Protein AF-A0A936B2Y3-F1 (afdb_monomer_lite)

Secondary structure (DSSP, 8-state):
-HHHHHHHHHHHHHHHTT----------HHHHHHHHHHHHSSSSSGGGGPPPPTT-GGG-TT--TTS---HHHHHHHHHHHH-STT--S-SSGGGTTS--GGGTS---

pLDDT: mean 86.91, std 12.51, range [54.28, 97.31]

Radius of gyration: 32.09 Å; chains: 1; bounding box: 41×29×100 Å

Foldseek 3Di:
DVVVVVVVVVVVVVVVVPPDPPPPPPVCVVVVVQQVCLVVAPNSHPCSPDADDPQPQVPGPPDDPVDRDDPVNVVVVVVQQAFLQVQQPDPDNVSRSVDGNCVPDPDD

Sequence (108 aa):
MNKIFIFLLCTPLLIFSSCTEEEKKAYDLDSDLEEIIKSRSYTGELDFYRMPQSYDYANLPNQDPKNPVTAEKAALGKFLFFETGIGMSAKKSESMATYSCSSCLFLK

Structure (mmCIF, N/CA/C/O backbone):
data_AF-A0A936B2Y3-F1
#
_entry.id   AF-A0A936B2Y3-F1
#
loop_
_atom_site.group_PDB
_atom_site.id
_atom_site.type_symbol
_atom_site.label_atom_id
_atom_site.label_alt_id
_atom_site.label_comp_id
_atom_site.label_asym_id
_atom_site.label_entity_id
_atom_site.label_seq_id
_atom_site.pdbx_PDB_ins_code
_atom_site.Cartn_x
_atom_site.Cartn_y
_atom_site.Cartn_z
_atom_site.occupancy
_atom_site.B_iso_or_equiv
_atom_site.auth_seq_id
_atom_site.auth_comp_id
_atom_site.auth_asym_id
_atom_site.auth_atom_id
_atom_site.pdbx_PDB_model_num
ATOM 1 N N . MET A 1 1 ? -1.075 13.304 81.092 1.00 57.78 1 MET A N 1
ATOM 2 C CA . MET A 1 1 ? -0.892 11.978 80.457 1.00 57.78 1 MET A CA 1
ATOM 3 C C . MET A 1 1 ? -1.931 11.681 79.369 1.00 57.78 1 MET A C 1
ATOM 5 O O . MET A 1 1 ? -1.508 11.307 78.287 1.00 57.78 1 MET A O 1
ATOM 9 N N . ASN A 1 2 ? -3.233 11.957 79.550 1.00 62.91 2 ASN A N 1
ATOM 10 C CA . ASN A 1 2 ? -4.250 11.691 78.505 1.00 62.91 2 ASN A CA 1
ATOM 11 C C . ASN A 1 2 ? -4.042 12.417 77.160 1.00 62.91 2 ASN A C 1
ATOM 13 O O . ASN A 1 2 ? -4.289 11.827 76.118 1.00 62.91 2 ASN A O 1
ATOM 17 N N . LYS A 1 3 ? -3.558 13.669 77.146 1.00 65.56 3 LYS A N 1
ATOM 18 C CA . LYS A 1 3 ? -3.387 14.433 75.890 1.00 65.56 3 LYS A CA 1
ATOM 19 C C . LYS A 1 3 ? -2.275 13.883 74.982 1.00 65.56 3 LYS A C 1
ATOM 21 O O . LYS A 1 3 ? -2.426 13.899 73.769 1.00 65.56 3 LYS A O 1
ATOM 26 N N . ILE A 1 4 ? -1.197 13.359 75.571 1.00 76.25 4 ILE A N 1
ATOM 27 C CA . ILE A 1 4 ? -0.077 12.728 74.846 1.00 76.25 4 ILE A CA 1
ATOM 28 C C . ILE A 1 4 ? -0.493 11.360 74.297 1.00 76.25 4 ILE A C 1
ATOM 30 O O . ILE A 1 4 ? -0.144 11.022 73.172 1.00 76.25 4 ILE A O 1
ATOM 34 N N . PHE A 1 5 ? -1.297 10.611 75.057 1.00 71.56 5 PHE A N 1
ATOM 35 C CA . PHE A 1 5 ? -1.818 9.315 74.622 1.00 71.56 5 PHE A CA 1
ATOM 36 C C . PHE A 1 5 ? -2.792 9.455 73.441 1.00 71.56 5 PHE A C 1
ATOM 38 O O . PHE A 1 5 ? -2.720 8.685 72.491 1.00 71.56 5 PHE A O 1
ATOM 45 N N . ILE A 1 6 ? -3.638 10.493 73.448 1.00 74.25 6 ILE A N 1
ATOM 46 C CA . ILE A 1 6 ? -4.518 10.834 72.316 1.00 74.25 6 ILE A CA 1
ATOM 47 C C . ILE A 1 6 ? -3.693 11.222 71.077 1.00 74.25 6 ILE A C 1
ATOM 49 O O . ILE A 1 6 ? -4.013 10.802 69.969 1.00 74.25 6 ILE A O 1
ATOM 53 N N . PHE A 1 7 ? -2.597 11.967 71.252 1.00 72.06 7 PHE A N 1
ATOM 54 C CA . PHE A 1 7 ? -1.728 12.370 70.141 1.00 72.06 7 PHE A CA 1
ATOM 55 C C . PHE A 1 7 ? -0.970 11.183 69.519 1.00 72.06 7 PHE A C 1
ATOM 57 O O . PHE A 1 7 ? -0.840 11.115 68.297 1.00 72.06 7 PHE A O 1
ATOM 64 N N . LEU A 1 8 ? -0.533 10.221 70.343 1.00 75.88 8 LEU A N 1
ATOM 65 C CA . LEU A 1 8 ? 0.107 8.967 69.913 1.00 75.88 8 LEU A CA 1
ATOM 66 C C . LEU A 1 8 ? -0.865 7.997 69.225 1.00 75.88 8 LEU A C 1
ATOM 68 O O . LEU A 1 8 ? -0.442 7.213 68.383 1.00 75.88 8 LEU A O 1
ATOM 72 N N . LEU A 1 9 ? -2.158 8.053 69.561 1.00 72.69 9 LEU A N 1
ATOM 73 C CA . LEU A 1 9 ? -3.188 7.215 68.941 1.00 72.69 9 LEU A CA 1
ATOM 74 C C . LEU A 1 9 ? -3.698 7.799 67.607 1.00 72.69 9 LEU A C 1
ATOM 76 O O . LEU A 1 9 ? -3.997 7.049 66.683 1.00 72.69 9 LEU A O 1
ATOM 80 N N . CYS A 1 10 ? -3.777 9.129 67.483 1.00 71.75 10 CYS A N 1
ATOM 81 C CA . CYS A 1 10 ? -4.283 9.793 66.272 1.00 71.75 10 CYS A CA 1
ATOM 82 C C . CYS A 1 10 ? -3.243 9.929 65.148 1.00 71.75 10 CYS A C 1
ATOM 84 O O . CYS A 1 10 ? -3.612 9.993 63.978 1.00 71.75 10 CYS A O 1
ATOM 86 N N . THR A 1 11 ? -1.950 9.962 65.476 1.00 73.38 11 THR A N 1
ATOM 87 C CA . THR A 1 11 ? -0.859 10.057 64.489 1.00 73.38 11 THR A CA 1
ATOM 88 C C . THR A 1 11 ? -0.804 8.882 63.501 1.00 73.38 11 THR A C 1
ATOM 90 O O . THR A 1 11 ? -0.738 9.157 62.306 1.00 73.38 11 THR A O 1
ATOM 93 N N . PRO A 1 12 ? -0.906 7.597 63.903 1.00 73.38 12 PRO A N 1
ATOM 94 C CA . PRO A 1 12 ? -0.947 6.496 62.938 1.00 73.38 12 PRO A CA 1
ATOM 95 C C . PRO A 1 12 ? -2.198 6.539 62.048 1.00 73.38 12 PRO A C 1
ATOM 97 O O . PRO A 1 12 ? -2.104 6.254 60.858 1.00 73.38 12 PRO A O 1
ATOM 100 N N . LEU A 1 13 ? -3.347 6.977 62.575 1.00 71.06 13 LEU A N 1
ATOM 101 C CA . LEU A 1 13 ? -4.606 7.075 61.823 1.00 71.06 13 LEU A CA 1
ATOM 102 C C . LEU A 1 13 ? -4.535 8.102 60.673 1.00 71.06 13 LEU A C 1
ATOM 104 O O . LEU A 1 13 ? -5.101 7.889 59.600 1.00 71.06 13 LEU A O 1
ATOM 108 N N . LEU A 1 14 ? -3.790 9.192 60.882 1.00 71.31 14 LEU A N 1
ATOM 109 C CA . LEU A 1 14 ? -3.520 10.201 59.855 1.00 71.31 14 LEU A CA 1
ATOM 110 C C . LEU A 1 14 ? -2.543 9.692 58.785 1.00 71.31 14 LEU A C 1
ATOM 112 O O . LEU A 1 14 ? -2.699 10.027 57.615 1.00 71.31 14 LEU A O 1
ATOM 116 N N . ILE A 1 15 ? -1.579 8.843 59.160 1.00 71.31 15 ILE A N 1
ATOM 117 C CA . ILE A 1 15 ? -0.609 8.254 58.222 1.00 71.31 15 ILE A CA 1
ATOM 118 C C . ILE A 1 15 ? -1.292 7.217 57.312 1.00 71.31 15 ILE A C 1
ATOM 120 O O . ILE A 1 15 ? -1.034 7.201 56.111 1.00 71.31 15 ILE A O 1
ATOM 124 N N . PHE A 1 16 ? -2.222 6.410 57.840 1.00 67.19 16 PHE A N 1
ATOM 125 C CA . PHE A 1 16 ? -2.987 5.445 57.034 1.00 67.19 16 PHE A CA 1
ATOM 126 C C . PHE A 1 16 ? -3.996 6.096 56.077 1.00 67.19 16 PHE A C 1
ATOM 128 O O . PHE A 1 16 ? -4.349 5.490 55.071 1.00 67.19 16 PHE A O 1
ATOM 135 N N . SER A 1 17 ? -4.426 7.332 56.345 1.00 69.38 17 SER A N 1
ATOM 136 C CA . SER A 1 17 ? -5.341 8.072 55.460 1.00 69.38 17 SER A CA 1
ATOM 137 C C . SER A 1 17 ? -4.629 8.779 54.297 1.00 69.38 17 SER A C 1
ATOM 139 O O . SER A 1 17 ? -5.292 9.302 53.409 1.00 69.38 17 SER A O 1
ATOM 141 N N . SER A 1 18 ? -3.289 8.811 54.288 1.00 71.50 18 SER A N 1
ATOM 142 C CA . SER A 1 18 ? -2.502 9.482 53.241 1.00 71.50 18 SER A CA 1
ATOM 143 C C . SER A 1 18 ? -2.242 8.603 52.014 1.00 71.50 18 SER A C 1
ATOM 145 O O . SER A 1 18 ? -1.692 9.091 51.028 1.00 71.50 18 SER A O 1
ATOM 147 N N . CYS A 1 19 ? -2.605 7.318 52.059 1.00 68.94 19 CYS A N 1
ATOM 148 C CA . CYS A 1 19 ? -2.550 6.440 50.896 1.00 68.94 19 CYS A CA 1
ATOM 149 C C . CYS A 1 19 ? -3.871 6.550 50.127 1.00 68.94 19 CYS A C 1
ATOM 151 O O . CYS A 1 19 ? -4.750 5.699 50.226 1.00 68.94 19 CYS A O 1
ATOM 153 N N . THR A 1 20 ? -4.027 7.649 49.397 1.00 68.25 20 THR A N 1
ATOM 154 C CA . THR A 1 20 ? -4.961 7.707 48.276 1.00 68.25 20 THR A CA 1
ATOM 155 C C . THR A 1 20 ? -4.195 7.206 47.064 1.00 68.25 20 THR A C 1
ATOM 157 O O . THR A 1 20 ? -3.167 7.797 46.727 1.00 68.25 20 THR A O 1
ATOM 160 N N . GLU A 1 21 ? -4.643 6.125 46.420 1.00 64.44 21 GLU A N 1
ATOM 161 C CA . GLU A 1 21 ? -4.179 5.874 45.058 1.00 64.44 21 GLU A CA 1
ATOM 162 C C . GLU A 1 21 ? -4.544 7.118 44.253 1.00 64.44 21 GLU A C 1
ATOM 164 O O . GLU A 1 21 ? -5.719 7.470 44.139 1.00 64.44 21 GLU A O 1
ATOM 169 N N . GLU A 1 22 ? -3.536 7.850 43.775 1.00 60.91 22 GLU A N 1
ATOM 170 C CA . GLU A 1 22 ? -3.793 8.806 42.714 1.00 60.91 22 GLU A CA 1
ATOM 171 C C . GLU A 1 22 ? -4.410 7.982 41.593 1.00 60.91 22 GLU A C 1
ATOM 173 O O . GLU A 1 22 ? -3.769 7.045 41.107 1.00 60.91 22 GLU A O 1
ATOM 178 N N . GLU A 1 23 ? -5.659 8.287 41.224 1.00 59.16 23 GLU A N 1
ATOM 179 C CA . GLU A 1 23 ? -6.234 7.800 39.982 1.00 59.16 23 GLU A CA 1
ATOM 180 C C . GLU A 1 23 ? -5.304 8.290 38.877 1.00 59.16 23 GLU A C 1
ATOM 182 O O . GLU A 1 23 ? -5.457 9.374 38.310 1.00 59.16 23 GLU A O 1
ATOM 187 N N . LYS A 1 24 ? -4.298 7.477 38.558 1.00 54.66 24 LYS A N 1
ATOM 188 C CA . LYS A 1 24 ? -3.694 7.489 37.251 1.00 54.66 24 LYS A CA 1
ATOM 189 C C . LYS A 1 24 ? -4.856 7.127 36.347 1.00 54.66 24 LYS A C 1
ATOM 191 O O . LYS A 1 24 ? -5.097 5.954 36.078 1.00 54.66 24 LYS A O 1
ATOM 196 N N . LYS A 1 25 ? -5.566 8.145 35.855 1.00 56.41 25 LYS A N 1
ATOM 197 C CA . LYS A 1 25 ? -6.088 8.105 34.499 1.00 56.41 25 LYS A CA 1
ATOM 198 C C . LYS A 1 25 ? -4.866 7.839 33.634 1.00 56.41 25 LYS A C 1
ATOM 200 O O . LYS A 1 25 ? -4.203 8.752 33.151 1.00 56.41 25 LYS A O 1
ATOM 205 N N . ALA A 1 26 ? -4.505 6.564 33.530 1.00 62.16 26 ALA A N 1
ATOM 206 C CA . ALA A 1 26 ? -3.861 6.062 32.354 1.00 62.16 26 ALA A CA 1
ATOM 207 C C . ALA A 1 26 ? -4.845 6.462 31.264 1.00 62.16 26 ALA A C 1
ATOM 209 O O . ALA A 1 26 ? -5.938 5.908 31.183 1.00 62.16 26 ALA A O 1
ATOM 210 N N . TYR A 1 27 ? -4.536 7.555 30.569 1.00 63.88 27 TYR A N 1
ATOM 211 C CA . TYR A 1 27 ? -5.161 7.820 29.293 1.00 63.88 27 TYR A CA 1
ATOM 212 C C . TYR A 1 27 ? -4.867 6.568 28.493 1.00 63.88 27 TYR A C 1
ATOM 214 O O . TYR A 1 27 ? -3.720 6.330 28.108 1.00 63.88 27 TYR A O 1
ATOM 222 N N . ASP A 1 28 ? -5.872 5.716 28.381 1.00 83.56 28 ASP A N 1
ATOM 223 C CA . ASP A 1 28 ? -5.796 4.541 27.552 1.00 83.56 28 ASP A CA 1
ATOM 224 C C . ASP A 1 28 ? -6.024 5.037 26.129 1.00 83.56 28 ASP A C 1
ATOM 226 O O . ASP A 1 28 ? -7.101 4.935 25.555 1.00 83.56 28 ASP A O 1
ATOM 230 N N . LEU A 1 29 ? -4.994 5.715 25.615 1.00 90.38 29 LEU A N 1
ATOM 231 C CA . LEU A 1 29 ? -5.007 6.348 24.303 1.00 90.38 29 LEU A CA 1
ATOM 232 C C . LEU A 1 29 ? -5.324 5.327 23.211 1.00 90.38 29 LEU A C 1
ATOM 234 O O . LEU A 1 29 ? -5.844 5.715 22.170 1.00 90.38 29 LEU A O 1
ATOM 238 N N . ASP A 1 30 ? -5.027 4.051 23.456 1.00 91.12 30 ASP A N 1
ATOM 239 C CA . ASP A 1 30 ? -5.359 2.957 22.557 1.00 91.12 30 ASP A CA 1
ATOM 240 C C . ASP A 1 30 ? -6.877 2.729 22.525 1.00 91.12 30 ASP A C 1
ATOM 242 O O . ASP A 1 30 ? -7.443 2.692 21.433 1.00 91.12 30 ASP A O 1
ATOM 246 N N . SER A 1 31 ? -7.572 2.675 23.671 1.00 91.62 31 SER A N 1
ATOM 247 C CA . SER A 1 31 ? -9.039 2.542 23.669 1.00 91.62 31 SER A CA 1
ATOM 248 C C . SER A 1 31 ? -9.755 3.791 23.156 1.00 91.62 31 SER A C 1
ATOM 250 O O . SER A 1 31 ? -10.683 3.656 22.354 1.00 91.62 31 SER A O 1
ATOM 252 N N . ASP A 1 32 ? -9.283 4.992 23.508 1.00 93.38 32 ASP A N 1
ATOM 253 C CA . ASP A 1 32 ? -9.804 6.250 22.954 1.00 93.38 32 ASP A CA 1
ATOM 254 C C . ASP A 1 32 ? -9.637 6.285 21.419 1.00 93.38 32 ASP A C 1
ATOM 256 O O . ASP A 1 32 ? -10.548 6.665 20.675 1.00 93.38 32 ASP A O 1
ATOM 260 N N . LEU A 1 33 ? -8.471 5.865 20.911 1.00 94.38 33 LEU A N 1
ATOM 261 C CA . LEU A 1 33 ? -8.197 5.787 19.477 1.00 94.38 33 LEU A CA 1
ATOM 262 C C . LEU A 1 33 ? -9.079 4.741 18.791 1.00 94.38 33 LEU A C 1
ATOM 264 O O . LEU A 1 33 ? -9.641 5.026 17.731 1.00 94.38 33 LEU A O 1
ATOM 268 N N . GLU A 1 34 ? -9.219 3.549 19.370 1.00 95.25 34 GLU A N 1
ATOM 269 C CA . GLU A 1 34 ? -10.081 2.500 18.830 1.00 95.25 34 GLU A CA 1
ATOM 270 C C . GLU A 1 34 ? -11.541 2.951 18.753 1.00 95.25 34 GLU A C 1
ATOM 272 O O . GLU A 1 34 ? -12.192 2.716 17.733 1.00 95.25 34 GLU A O 1
ATOM 277 N N . GLU A 1 35 ? -12.053 3.634 19.780 1.00 95.69 35 GLU A N 1
ATOM 278 C CA . GLU A 1 35 ? -13.408 4.189 19.780 1.00 95.69 35 GLU A CA 1
ATOM 279 C C . GLU A 1 35 ? -13.583 5.207 18.649 1.00 95.69 35 GLU A C 1
ATOM 281 O O . GLU A 1 35 ? -14.547 5.136 17.879 1.00 95.69 35 GLU A O 1
ATOM 286 N N . ILE A 1 36 ? -12.616 6.113 18.476 1.00 96.19 36 ILE A N 1
ATOM 287 C CA . ILE A 1 36 ? -12.647 7.092 17.388 1.00 96.19 36 ILE A CA 1
ATOM 288 C C . ILE A 1 36 ? -12.613 6.387 16.028 1.00 96.19 36 ILE A C 1
ATOM 290 O O . ILE A 1 36 ? -13.418 6.729 15.160 1.00 96.19 36 ILE A O 1
ATOM 294 N N . ILE A 1 37 ? -11.743 5.395 15.822 1.00 96.62 37 ILE A N 1
ATOM 295 C CA . ILE A 1 37 ? -11.665 4.650 14.555 1.00 96.62 37 ILE A CA 1
ATOM 296 C C . ILE A 1 37 ? -12.985 3.920 14.283 1.00 96.62 37 ILE A C 1
ATOM 298 O O . ILE A 1 37 ? -13.531 4.036 13.184 1.00 96.62 37 ILE A O 1
ATOM 302 N N . LYS A 1 38 ? -13.548 3.229 15.282 1.00 97.31 38 LYS A N 1
ATOM 303 C CA . LYS A 1 38 ? -14.856 2.564 15.184 1.00 97.31 38 LYS A CA 1
ATOM 304 C C . LYS A 1 38 ? -15.967 3.551 14.832 1.00 97.31 38 LYS A C 1
ATOM 306 O O . LYS A 1 38 ? -16.748 3.275 13.929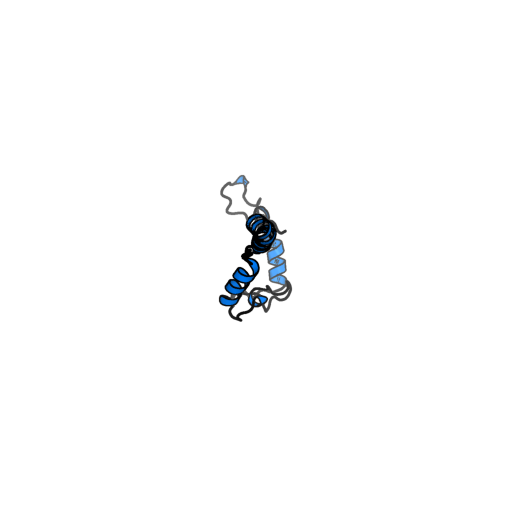 1.00 97.31 38 LYS A O 1
ATOM 311 N N . SER A 1 39 ? -15.981 4.739 15.442 1.00 96.81 39 SER A N 1
ATOM 312 C CA . SER A 1 39 ? -16.976 5.786 15.154 1.00 96.81 39 SER A CA 1
ATOM 313 C C . SER A 1 39 ? -16.928 6.311 13.709 1.00 96.81 39 SER A C 1
ATOM 315 O O . SER A 1 39 ? -17.901 6.890 13.224 1.00 96.81 39 SER A O 1
ATOM 317 N N . ARG A 1 40 ? -15.793 6.134 13.016 1.00 96.25 40 ARG A N 1
ATOM 318 C CA . ARG A 1 40 ? -15.586 6.537 11.613 1.00 96.25 40 ARG A CA 1
ATOM 319 C C . ARG A 1 40 ? -15.686 5.376 10.626 1.00 96.25 40 ARG A C 1
ATOM 321 O O . ARG A 1 40 ? -15.775 5.623 9.422 1.00 96.25 40 ARG A O 1
ATOM 328 N N . SER A 1 41 ? -15.684 4.142 11.121 1.00 96.25 41 SER A N 1
ATOM 329 C CA . SER A 1 41 ? -15.907 2.937 10.332 1.00 96.25 41 SER A CA 1
ATOM 3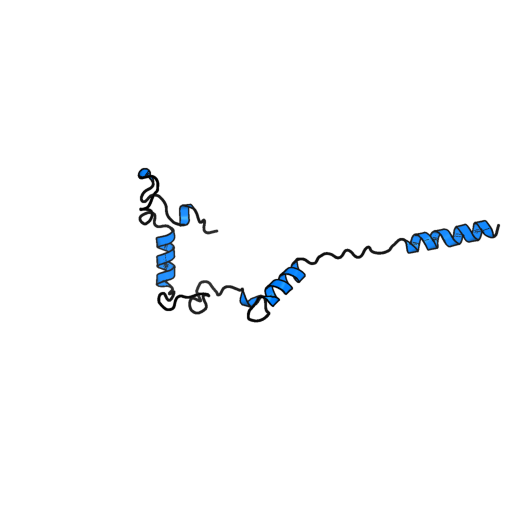30 C C . SER A 1 41 ? -17.338 2.901 9.802 1.00 96.25 41 SER A C 1
ATOM 332 O O . SER A 1 41 ? -18.283 3.262 10.501 1.00 96.25 41 SER A O 1
ATOM 334 N N . TYR A 1 42 ? -17.517 2.401 8.578 1.00 93.56 42 TYR A N 1
ATOM 335 C CA . TYR A 1 42 ? -18.857 2.181 8.029 1.00 93.56 42 TYR A CA 1
ATOM 336 C C . TYR A 1 42 ? -19.634 1.104 8.805 1.00 93.56 42 TYR A C 1
ATOM 338 O O . TYR A 1 42 ? -20.859 1.157 8.873 1.00 93.56 42 TYR A O 1
ATOM 346 N N . THR A 1 43 ? -18.934 0.132 9.397 1.00 95.12 43 THR A N 1
ATOM 347 C CA . THR A 1 43 ? -19.551 -0.987 10.126 1.00 95.12 43 THR A CA 1
ATOM 348 C C . THR A 1 43 ? -19.588 -0.777 11.638 1.00 95.12 43 THR A C 1
ATOM 350 O O . THR A 1 43 ? -20.133 -1.623 12.338 1.00 95.12 43 THR A O 1
ATOM 353 N N . GLY A 1 44 ? -18.986 0.300 12.154 1.00 95.94 44 GLY A N 1
ATOM 354 C CA . GLY A 1 44 ? -18.783 0.496 13.594 1.00 95.94 44 GLY A CA 1
ATOM 355 C C . GLY A 1 44 ? -17.671 -0.369 14.199 1.00 95.94 44 GLY A C 1
ATOM 356 O O . GLY A 1 44 ? -17.445 -0.316 15.402 1.00 95.94 44 GLY A O 1
ATOM 357 N N . GLU A 1 45 ? -16.954 -1.144 13.379 1.00 95.94 45 GLU A N 1
ATOM 358 C CA . GLU A 1 45 ? -15.916 -2.084 13.820 1.00 95.94 45 GLU A CA 1
ATOM 359 C C . GLU A 1 45 ? -14.559 -1.768 13.183 1.00 95.94 45 GLU A C 1
ATOM 361 O O . GLU A 1 45 ? -14.495 -1.256 12.060 1.00 95.94 45 GLU A O 1
ATOM 366 N N . LEU A 1 46 ? -13.468 -2.122 13.874 1.00 95.69 46 LEU A N 1
ATOM 367 C CA . LEU A 1 46 ? -12.091 -1.931 13.383 1.00 95.69 46 LEU A CA 1
ATOM 368 C C . LEU A 1 46 ? -11.796 -2.774 12.138 1.00 95.69 46 LEU A C 1
ATOM 370 O O . LEU A 1 46 ? -11.066 -2.338 11.248 1.00 95.69 46 LEU A O 1
ATOM 374 N N . ASP A 1 47 ? -12.408 -3.957 12.056 1.00 94.31 47 ASP A N 1
ATOM 375 C CA . ASP A 1 47 ? -12.219 -4.919 10.968 1.00 94.31 47 ASP A CA 1
ATOM 376 C C . ASP A 1 47 ? -12.562 -4.354 9.581 1.00 94.31 47 ASP A C 1
ATOM 378 O O . ASP A 1 47 ? -12.038 -4.846 8.584 1.00 94.31 47 ASP A O 1
ATOM 382 N N . PHE A 1 48 ? -13.368 -3.289 9.501 1.00 93.56 48 PHE A N 1
ATOM 383 C CA . PHE A 1 48 ? -13.643 -2.566 8.255 1.00 93.56 48 PHE A CA 1
ATOM 384 C C . PHE A 1 48 ? -12.374 -2.045 7.565 1.00 93.56 48 PHE A C 1
ATOM 386 O O . PHE A 1 48 ? -12.308 -2.006 6.339 1.00 93.56 48 PHE A O 1
ATOM 393 N N . TYR A 1 49 ? -11.359 -1.660 8.342 1.00 93.25 49 TYR A N 1
ATOM 394 C CA . TYR A 1 49 ? -10.093 -1.145 7.818 1.00 93.25 49 TYR A CA 1
ATOM 395 C C . TYR A 1 49 ? -9.068 -2.247 7.533 1.00 93.25 49 TYR A C 1
ATOM 397 O O . TYR A 1 49 ? -7.959 -1.958 7.075 1.00 93.25 49 TYR A O 1
ATOM 405 N N . ARG A 1 50 ? -9.410 -3.518 7.786 1.00 93.44 50 ARG A N 1
ATOM 406 C CA . ARG A 1 50 ? -8.525 -4.638 7.479 1.00 93.44 50 ARG A CA 1
ATOM 407 C C . ARG A 1 50 ? -8.488 -4.850 5.971 1.00 93.44 50 ARG A C 1
ATOM 409 O O . ARG A 1 50 ? -9.484 -5.215 5.352 1.00 93.44 50 ARG A O 1
ATOM 416 N N . MET A 1 51 ? -7.309 -4.657 5.388 1.00 93.75 51 MET A N 1
ATOM 417 C CA . MET A 1 51 ? -7.086 -4.945 3.975 1.00 93.75 51 MET A CA 1
ATOM 418 C C . MET A 1 51 ? -7.335 -6.433 3.676 1.00 93.75 51 MET A C 1
ATOM 420 O O . MET A 1 51 ? -7.013 -7.289 4.511 1.00 93.75 51 MET A O 1
ATOM 424 N N . PRO A 1 52 ? -7.885 -6.758 2.493 1.00 94.38 52 PRO A N 1
ATOM 425 C CA . PRO A 1 52 ? -8.048 -8.140 2.068 1.00 94.38 52 PRO A CA 1
ATOM 426 C C . PRO A 1 52 ? -6.685 -8.820 1.883 1.00 94.38 52 PRO A C 1
ATOM 428 O O . PRO A 1 52 ? -5.628 -8.182 1.864 1.00 94.38 52 PRO A O 1
ATOM 431 N N . GLN A 1 53 ? -6.711 -10.143 1.733 1.00 94.62 53 GLN A N 1
ATOM 432 C CA . GLN A 1 53 ? -5.505 -10.907 1.420 1.00 94.62 53 GLN A CA 1
ATOM 433 C C . GLN A 1 53 ? -4.919 -10.466 0.070 1.00 94.62 53 GLN A C 1
ATOM 435 O O . GLN A 1 53 ? -5.638 -10.030 -0.824 1.00 94.62 53 GLN A O 1
ATOM 440 N N . SER A 1 54 ? -3.606 -10.619 -0.113 1.00 90.31 54 SER A N 1
ATOM 441 C CA . SER A 1 54 ? -2.894 -10.127 -1.308 1.00 90.31 54 SER A CA 1
ATOM 442 C C . SER A 1 54 ? -3.338 -10.764 -2.633 1.00 90.31 54 SER A C 1
ATOM 444 O O . SER A 1 54 ? -3.059 -10.219 -3.701 1.00 90.31 54 SER A O 1
ATOM 446 N N . TYR A 1 55 ? -4.019 -11.908 -2.565 1.00 92.31 55 TYR A N 1
ATOM 447 C CA . TYR A 1 55 ? -4.597 -12.629 -3.700 1.00 92.31 55 TYR A CA 1
ATOM 448 C C . TYR A 1 55 ? -6.107 -12.388 -3.871 1.00 92.31 55 TYR A C 1
ATOM 450 O O . TYR A 1 55 ? -6.702 -12.890 -4.822 1.00 92.31 55 TYR A O 1
ATOM 458 N N . ASP A 1 56 ? -6.740 -11.638 -2.969 1.00 95.38 56 ASP A N 1
ATOM 459 C CA . ASP A 1 56 ? -8.173 -11.351 -2.997 1.00 95.38 56 ASP A CA 1
ATOM 460 C C . ASP A 1 56 ? -8.448 -10.023 -3.715 1.00 95.38 56 ASP A C 1
ATOM 462 O O . ASP A 1 56 ? -8.792 -8.995 -3.129 1.00 95.38 56 ASP A O 1
ATOM 466 N N . TYR A 1 57 ? -8.248 -10.051 -5.034 1.00 93.19 57 TYR A N 1
ATOM 467 C CA . TYR A 1 57 ? -8.411 -8.882 -5.901 1.00 93.19 57 TYR A CA 1
ATOM 468 C C . TYR A 1 57 ? -9.859 -8.389 -5.982 1.00 93.19 57 TYR A C 1
ATOM 470 O O . TYR A 1 57 ? -10.086 -7.206 -6.224 1.00 93.19 57 TYR A O 1
ATOM 478 N N . ALA A 1 58 ? -10.831 -9.282 -5.773 1.00 91.38 58 ALA A N 1
ATOM 479 C CA . ALA A 1 58 ? -12.253 -8.960 -5.855 1.00 91.38 58 ALA A CA 1
ATOM 480 C C . ALA A 1 58 ? -12.701 -8.021 -4.725 1.00 91.38 58 ALA A C 1
ATOM 482 O O . ALA A 1 58 ? -13.585 -7.194 -4.939 1.00 91.38 58 ALA A O 1
ATOM 483 N N . ASN A 1 59 ? -12.065 -8.124 -3.554 1.00 91.75 59 ASN A N 1
ATOM 484 C CA . ASN A 1 59 ? -12.388 -7.321 -2.376 1.00 91.75 59 ASN A CA 1
ATOM 485 C C . ASN A 1 59 ? -11.407 -6.162 -2.136 1.00 91.75 59 ASN A C 1
ATOM 487 O O . ASN A 1 59 ? -11.443 -5.541 -1.071 1.00 91.75 59 ASN A O 1
ATOM 491 N N . LEU A 1 60 ? -10.525 -5.843 -3.094 1.00 92.31 60 LEU A N 1
ATOM 492 C CA . LEU A 1 60 ? -9.679 -4.653 -2.986 1.00 92.31 60 LEU A CA 1
ATOM 493 C C . LEU A 1 60 ? -10.550 -3.389 -2.872 1.00 92.31 60 LEU A C 1
ATOM 495 O O . LEU A 1 60 ? -11.476 -3.206 -3.665 1.00 92.31 60 LEU A O 1
ATOM 499 N N . PRO A 1 61 ? -10.257 -2.479 -1.928 1.00 90.06 61 PRO A N 1
ATOM 500 C CA . PRO A 1 61 ? -11.009 -1.238 -1.810 1.00 90.06 61 PRO A CA 1
ATOM 501 C C . PRO A 1 61 ? -10.720 -0.298 -2.992 1.00 90.06 61 PRO A C 1
ATOM 503 O O . PRO A 1 61 ? -9.646 -0.341 -3.594 1.00 90.06 61 PRO A O 1
ATOM 506 N N . ASN A 1 62 ? -11.668 0.599 -3.291 1.00 85.81 62 ASN A N 1
ATOM 507 C CA . ASN A 1 62 ? -11.520 1.693 -4.266 1.00 85.81 62 ASN A CA 1
ATOM 508 C C . ASN A 1 62 ? -11.107 1.249 -5.687 1.00 85.81 62 ASN A C 1
ATOM 510 O O . ASN A 1 62 ? -10.268 1.885 -6.326 1.00 85.81 62 ASN A O 1
ATOM 514 N N . GLN A 1 63 ? -11.689 0.158 -6.192 1.00 87.38 63 GLN A N 1
ATOM 515 C CA . GLN A 1 63 ? -11.457 -0.310 -7.562 1.00 87.38 63 GLN A CA 1
ATOM 516 C C . GLN A 1 63 ? -12.149 0.596 -8.590 1.00 87.38 63 GLN A C 1
ATOM 518 O O . GLN A 1 63 ? -13.351 0.848 -8.500 1.00 87.38 63 GLN A O 1
ATOM 523 N N . ASP A 1 64 ? -11.403 1.038 -9.603 1.00 92.88 64 ASP A N 1
ATOM 524 C CA . ASP A 1 64 ? -11.982 1.680 -10.785 1.00 92.88 64 ASP A CA 1
ATOM 525 C C . ASP A 1 64 ? -12.693 0.611 -11.639 1.00 92.88 64 ASP A C 1
ATOM 527 O O . ASP A 1 64 ? -12.032 -0.330 -12.095 1.00 92.88 64 ASP A O 1
ATOM 531 N N . PRO A 1 65 ? -14.004 0.748 -11.930 1.00 91.94 65 PRO A N 1
ATOM 532 C CA . PRO A 1 65 ? -14.729 -0.187 -12.792 1.00 91.94 65 PRO A CA 1
ATOM 533 C C . PRO A 1 65 ? -14.104 -0.378 -14.182 1.00 91.94 65 PRO A C 1
ATOM 535 O O . PRO A 1 65 ? -14.301 -1.415 -14.813 1.00 91.94 65 PRO A O 1
ATOM 538 N N . LYS A 1 66 ? -13.351 0.612 -14.679 1.00 95.56 66 LYS A N 1
ATOM 539 C CA . LYS A 1 66 ? -12.647 0.554 -15.969 1.00 95.56 66 LYS A CA 1
ATOM 540 C C . LYS A 1 66 ? -11.242 -0.035 -15.868 1.00 95.56 66 LYS A C 1
ATOM 542 O O . LYS A 1 66 ? -10.653 -0.356 -16.899 1.00 95.56 66 LYS A O 1
ATOM 547 N N . ASN A 1 67 ? -10.713 -0.229 -14.660 1.00 93.12 67 ASN A N 1
ATOM 548 C CA . ASN A 1 67 ? -9.450 -0.919 -14.433 1.00 93.12 67 ASN A CA 1
ATOM 549 C C . ASN A 1 67 ? -9.564 -2.010 -13.350 1.00 93.12 67 ASN A C 1
ATOM 551 O O . ASN A 1 67 ? -8.928 -1.895 -12.302 1.00 93.12 67 ASN A O 1
ATOM 555 N N . PRO A 1 68 ? -10.310 -3.103 -13.612 1.00 92.00 68 PRO A N 1
ATOM 556 C CA . PRO A 1 68 ? -10.356 -4.237 -12.695 1.00 92.00 68 PRO A CA 1
ATOM 557 C C . PRO A 1 68 ? -8.960 -4.825 -12.492 1.00 92.00 68 PRO A C 1
ATOM 559 O O . PRO A 1 68 ? -8.238 -5.047 -13.477 1.00 92.00 68 PRO A O 1
ATOM 562 N N . VAL A 1 69 ? -8.581 -5.084 -11.241 1.00 93.94 69 VAL A N 1
ATOM 563 C CA . VAL A 1 69 ? -7.308 -5.727 -10.905 1.00 93.94 69 VAL A CA 1
ATOM 564 C C . VAL A 1 69 ? -7.418 -7.241 -11.093 1.00 93.94 69 VAL A C 1
ATOM 566 O O . VAL A 1 69 ? -8.360 -7.878 -10.631 1.00 93.94 69 VAL A O 1
ATOM 569 N N . THR A 1 70 ? -6.428 -7.820 -11.772 1.00 94.38 70 THR A N 1
ATOM 570 C CA . THR A 1 70 ? -6.255 -9.272 -11.924 1.00 94.38 70 THR A CA 1
ATOM 571 C C . THR A 1 70 ? -4.868 -9.679 -11.437 1.00 94.38 70 THR A C 1
ATOM 573 O O . THR A 1 70 ? -3.990 -8.823 -11.279 1.00 94.38 70 THR A O 1
ATOM 576 N N . ALA A 1 71 ? -4.645 -10.980 -11.244 1.00 96.00 71 ALA A N 1
ATOM 577 C CA . ALA A 1 71 ? -3.338 -11.510 -10.859 1.00 96.00 71 ALA A CA 1
ATOM 578 C C . ALA A 1 71 ? -2.241 -11.115 -11.863 1.00 96.00 71 ALA A C 1
ATOM 580 O O . ALA A 1 71 ? -1.155 -10.688 -11.475 1.00 96.00 71 ALA A O 1
ATOM 581 N N . GLU A 1 72 ? -2.543 -11.178 -13.159 1.00 96.81 72 GLU A N 1
ATOM 582 C CA . GLU A 1 72 ? -1.615 -10.854 -14.245 1.00 96.81 72 GLU A CA 1
ATOM 583 C C . GLU A 1 72 ? -1.294 -9.359 -14.267 1.00 96.81 72 GLU A C 1
ATOM 585 O O . GLU A 1 72 ? -0.134 -8.982 -14.426 1.00 96.81 72 GLU A O 1
ATOM 590 N N . LYS A 1 73 ? -2.295 -8.494 -14.053 1.00 95.50 73 LYS A N 1
ATOM 591 C CA . LYS A 1 73 ? -2.073 -7.045 -13.940 1.00 95.50 73 LYS A CA 1
ATOM 592 C C . LYS A 1 73 ? -1.251 -6.692 -12.706 1.00 95.50 73 LYS A C 1
ATOM 594 O O . LYS A 1 73 ? -0.368 -5.844 -12.799 1.00 95.50 73 LYS A O 1
ATOM 599 N N . ALA A 1 74 ? -1.511 -7.339 -11.571 1.00 94.62 74 ALA A N 1
ATOM 600 C CA . ALA A 1 74 ? -0.727 -7.146 -10.356 1.00 94.62 74 ALA A CA 1
ATOM 601 C C . ALA A 1 74 ? 0.731 -7.599 -10.559 1.00 94.62 74 ALA A C 1
ATOM 603 O O . ALA A 1 74 ? 1.661 -6.878 -10.196 1.00 94.62 74 ALA A O 1
ATOM 604 N N . ALA A 1 75 ? 0.940 -8.749 -11.207 1.00 96.19 75 ALA A N 1
ATOM 605 C CA . ALA A 1 75 ? 2.268 -9.249 -11.555 1.00 96.19 75 ALA A CA 1
ATOM 606 C C . ALA A 1 75 ? 3.000 -8.317 -12.535 1.00 96.19 75 ALA A C 1
ATOM 608 O O . ALA A 1 75 ? 4.164 -7.987 -12.314 1.00 96.19 75 ALA A O 1
ATOM 609 N N . LEU A 1 76 ? 2.315 -7.829 -13.572 1.00 97.06 76 LEU A N 1
ATOM 610 C CA . LEU A 1 76 ? 2.866 -6.844 -14.501 1.00 97.06 76 LEU A CA 1
ATOM 611 C C . LEU A 1 76 ? 3.236 -5.543 -13.782 1.00 97.06 76 LEU A C 1
ATOM 613 O O . LEU A 1 76 ? 4.341 -5.040 -13.961 1.00 97.06 76 LEU A O 1
ATOM 617 N N . GLY A 1 77 ? 2.348 -5.026 -12.931 1.00 94.88 77 GLY A N 1
ATOM 618 C CA . GLY A 1 77 ? 2.606 -3.841 -12.116 1.00 94.88 77 GLY A CA 1
ATOM 619 C C . GLY A 1 77 ? 3.842 -4.005 -11.234 1.00 94.88 77 GLY A C 1
ATOM 620 O O . GLY A 1 77 ? 4.640 -3.077 -11.128 1.00 94.88 77 GLY A O 1
ATOM 621 N N . LYS A 1 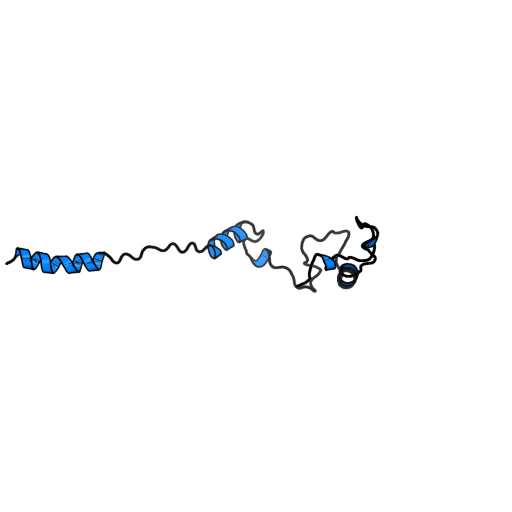78 ? 4.065 -5.204 -10.678 1.00 94.06 78 LYS A N 1
ATOM 622 C CA . LYS A 1 78 ? 5.286 -5.522 -9.929 1.00 94.06 78 LYS A CA 1
ATOM 623 C C . LYS A 1 78 ? 6.537 -5.416 -10.801 1.00 94.06 78 LYS A C 1
ATOM 625 O O . LYS A 1 78 ? 7.515 -4.852 -10.333 1.00 94.06 78 LYS A O 1
ATOM 630 N N . PHE A 1 79 ? 6.525 -5.905 -12.041 1.00 96.50 79 PHE A N 1
ATOM 631 C CA . PHE A 1 79 ? 7.666 -5.718 -12.948 1.00 96.50 79 PHE A CA 1
ATOM 632 C C . PHE A 1 79 ? 7.881 -4.239 -13.287 1.00 96.50 79 PHE A C 1
ATOM 634 O O . PHE A 1 79 ? 8.992 -3.733 -13.152 1.00 96.50 79 PHE A O 1
ATOM 641 N N . LEU A 1 80 ? 6.807 -3.524 -13.635 1.00 96.88 80 LEU A N 1
ATOM 642 C CA . LEU A 1 80 ? 6.865 -2.104 -13.991 1.00 96.88 80 LEU A CA 1
ATOM 643 C C . LEU A 1 80 ? 7.340 -1.212 -12.837 1.00 96.88 80 LEU A C 1
ATOM 645 O O . LEU A 1 80 ? 7.999 -0.209 -13.078 1.00 96.88 80 LEU A O 1
ATOM 649 N N . PHE A 1 81 ? 7.056 -1.577 -11.585 1.00 96.12 81 PHE A N 1
ATOM 650 C CA . PHE A 1 81 ? 7.507 -0.829 -10.409 1.00 96.12 81 PHE A CA 1
ATOM 651 C C . PHE A 1 81 ? 9.039 -0.712 -10.324 1.00 96.12 81 PHE A C 1
ATOM 653 O O . PHE A 1 81 ? 9.557 0.299 -9.841 1.00 96.12 81 PHE A O 1
ATOM 660 N N . PHE A 1 82 ? 9.754 -1.730 -10.811 1.00 95.56 82 PHE A N 1
ATOM 661 C CA . PHE A 1 82 ? 11.217 -1.777 -10.849 1.00 95.56 82 PHE A CA 1
ATOM 662 C C . PHE A 1 82 ? 11.805 -1.408 -12.216 1.00 95.56 82 PHE A C 1
ATOM 664 O O . PHE A 1 82 ? 13.014 -1.219 -12.313 1.00 95.56 82 PHE A O 1
ATOM 671 N N . GLU A 1 83 ? 10.978 -1.288 -13.253 1.00 96.94 83 GLU A N 1
ATOM 672 C CA . GLU A 1 83 ? 11.419 -0.956 -14.606 1.00 96.94 83 GLU A CA 1
ATOM 673 C C . GLU A 1 83 ? 11.933 0.486 -14.654 1.00 9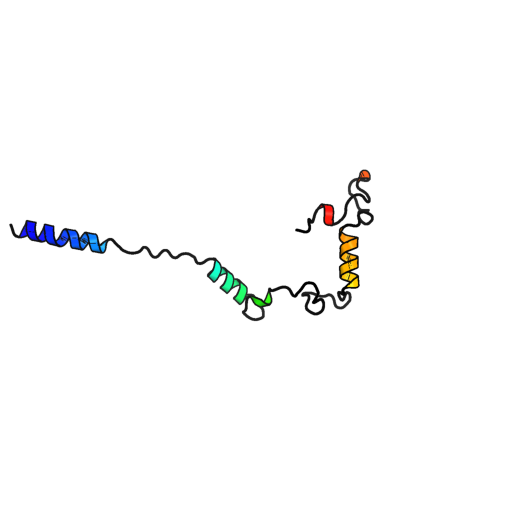6.94 83 GLU A C 1
ATOM 675 O O . GLU A 1 83 ? 11.210 1.422 -14.315 1.00 96.94 83 GLU A O 1
ATOM 680 N N . THR A 1 84 ? 13.182 0.693 -15.068 1.00 97.00 84 THR A N 1
ATOM 681 C CA . THR A 1 84 ? 13.761 2.042 -15.148 1.00 97.00 84 THR A CA 1
ATOM 682 C C . THR A 1 84 ? 13.476 2.709 -16.486 1.00 97.00 84 THR A C 1
ATOM 684 O O . THR A 1 84 ? 13.447 3.934 -16.556 1.00 97.00 84 THR A O 1
ATOM 687 N N . GLY A 1 85 ? 13.180 1.942 -17.540 1.00 96.50 85 GLY A N 1
ATOM 688 C CA . GLY A 1 85 ? 12.866 2.445 -18.878 1.00 96.50 85 GLY A CA 1
ATOM 689 C C . GLY A 1 85 ? 11.635 3.357 -18.947 1.00 96.50 85 GLY A C 1
ATOM 690 O O . GLY A 1 85 ? 11.497 4.121 -19.898 1.00 96.50 85 GLY A O 1
ATOM 691 N N . ILE A 1 86 ? 10.763 3.344 -17.931 1.00 94.62 86 ILE A N 1
ATOM 692 C CA . ILE A 1 86 ? 9.630 4.282 -17.810 1.00 94.62 86 ILE A CA 1
ATOM 693 C C . ILE A 1 86 ? 10.037 5.654 -17.239 1.00 94.62 86 ILE A C 1
ATOM 695 O O . ILE A 1 86 ? 9.293 6.627 -17.373 1.00 94.62 86 ILE A O 1
ATOM 699 N N . GLY A 1 87 ? 11.228 5.769 -16.642 1.00 94.88 87 GLY A N 1
ATOM 700 C C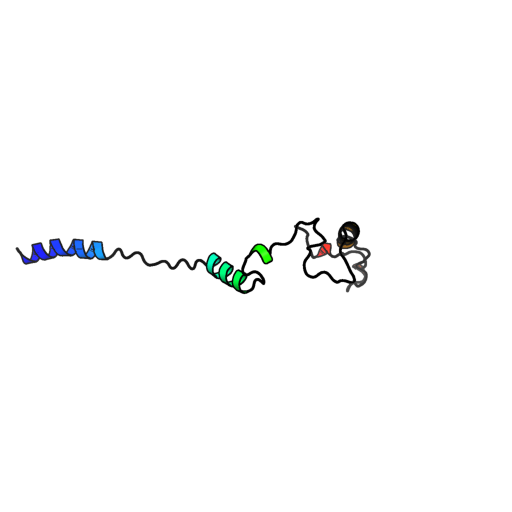A . GLY A 1 87 ? 11.792 6.988 -16.056 1.00 94.88 87 GLY A CA 1
ATOM 701 C C . GLY A 1 87 ? 12.302 7.995 -17.092 1.00 94.88 87 GLY A C 1
ATOM 702 O O . GLY A 1 87 ? 13.435 8.462 -17.007 1.00 94.88 87 GLY A O 1
ATOM 703 N N . MET A 1 88 ? 11.495 8.317 -18.105 1.00 95.50 88 MET A N 1
ATOM 704 C CA . MET A 1 88 ? 11.912 9.168 -19.229 1.00 95.50 88 MET A CA 1
ATOM 705 C C . MET A 1 88 ? 11.731 10.665 -18.965 1.00 95.50 88 MET A C 1
ATOM 707 O O . MET A 1 88 ? 12.440 11.484 -19.541 1.00 95.50 88 MET A O 1
ATOM 711 N N . SER A 1 89 ? 10.820 11.045 -18.066 1.00 94.56 89 SER A N 1
ATOM 712 C CA . SER A 1 89 ? 10.554 12.449 -17.718 1.00 94.56 89 SER A CA 1
ATOM 713 C C . SER A 1 89 ? 11.500 12.966 -16.623 1.00 94.56 89 SER A C 1
ATOM 715 O O . SER A 1 89 ? 11.078 13.630 -15.670 1.00 94.56 89 SER A O 1
ATOM 717 N N . ALA A 1 90 ? 12.787 12.645 -16.739 1.00 94.19 90 ALA A N 1
ATOM 718 C CA . ALA A 1 90 ? 13.796 13.045 -15.774 1.00 94.19 90 ALA A CA 1
ATOM 719 C C . ALA A 1 90 ? 14.082 14.555 -15.851 1.00 94.19 90 ALA A C 1
ATOM 721 O O . ALA A 1 90 ? 14.240 15.122 -16.930 1.00 94.19 90 ALA A O 1
ATOM 722 N N . LYS A 1 91 ? 14.242 15.214 -14.695 1.00 95.06 91 LYS A N 1
ATOM 723 C CA . LYS A 1 91 ? 14.654 16.633 -14.640 1.00 95.06 91 LYS A CA 1
ATOM 724 C C . LYS A 1 91 ? 16.081 16.851 -15.161 1.00 95.06 91 LYS A C 1
ATOM 726 O O . LYS A 1 91 ? 16.421 17.944 -15.611 1.00 95.06 91 LYS A O 1
ATOM 731 N N . LYS A 1 92 ? 16.930 15.832 -15.037 1.00 95.62 92 LYS A N 1
ATOM 732 C CA . LYS A 1 92 ? 18.306 15.808 -15.534 1.00 95.62 92 LYS A CA 1
ATOM 733 C C . LYS A 1 92 ? 18.386 14.766 -16.638 1.00 95.62 92 LYS A C 1
ATOM 735 O O . LYS A 1 92 ? 17.939 13.641 -16.437 1.00 95.62 92 LYS A O 1
ATOM 740 N N . SER A 1 93 ? 18.957 15.134 -17.781 1.00 95.62 93 SER A N 1
ATOM 741 C CA . SER A 1 93 ? 19.062 14.241 -18.941 1.00 95.62 93 SER A CA 1
ATOM 742 C C . SER A 1 93 ? 19.843 12.962 -18.629 1.00 95.62 93 SER A C 1
ATOM 744 O O . SER A 1 93 ? 19.463 11.893 -19.088 1.00 95.62 93 SER A O 1
ATOM 746 N N . GLU A 1 94 ? 20.878 13.050 -17.792 1.00 95.94 94 GLU A N 1
ATOM 747 C CA . GLU A 1 94 ? 21.670 11.906 -17.311 1.00 95.94 94 GLU A CA 1
ATOM 748 C C . GLU A 1 94 ? 20.871 10.900 -16.466 1.00 95.94 94 GLU A C 1
ATOM 750 O O . GLU A 1 94 ? 21.313 9.773 -16.269 1.00 95.94 94 GLU A O 1
ATOM 755 N N . SER A 1 95 ? 19.699 11.297 -15.963 1.00 95.44 95 SER A N 1
ATOM 756 C CA . SER A 1 95 ? 18.829 10.437 -15.159 1.00 95.44 95 SER A CA 1
ATOM 757 C C . SER A 1 95 ? 17.680 9.819 -15.961 1.00 95.44 95 SER A C 1
ATOM 759 O O . SER A 1 95 ? 16.822 9.154 -15.387 1.00 95.44 95 SER A O 1
ATOM 761 N N . MET A 1 96 ? 17.615 10.041 -17.277 1.00 97.06 96 MET A N 1
ATOM 762 C CA . MET A 1 96 ? 16.619 9.370 -18.114 1.00 97.06 96 MET A CA 1
ATOM 763 C C . MET A 1 96 ? 16.880 7.865 -18.140 1.00 97.06 96 MET A C 1
ATOM 765 O O . MET A 1 96 ? 18.009 7.433 -18.350 1.00 97.06 96 MET A O 1
ATOM 769 N N . ALA A 1 97 ? 15.823 7.079 -17.952 1.00 96.62 97 ALA A N 1
ATOM 770 C CA . ALA A 1 97 ? 15.863 5.620 -17.913 1.00 96.62 97 ALA A CA 1
ATOM 771 C C . ALA A 1 97 ? 16.729 5.003 -16.788 1.00 96.62 97 ALA A C 1
ATOM 773 O O . ALA A 1 97 ? 17.053 3.815 -16.846 1.00 96.62 97 ALA A O 1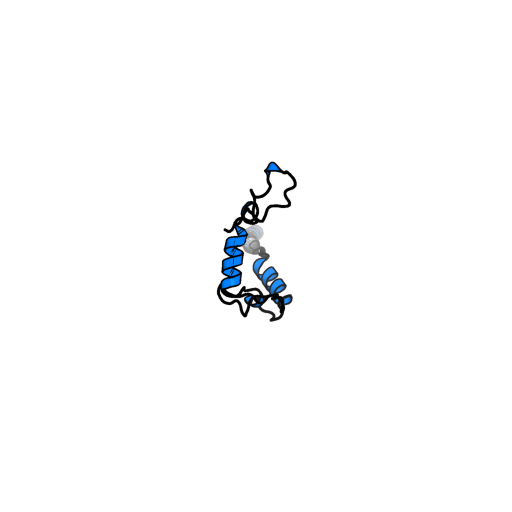
ATOM 774 N N . THR A 1 98 ? 17.102 5.773 -15.754 1.00 96.50 98 THR A N 1
ATOM 775 C CA . THR A 1 98 ? 17.951 5.291 -14.642 1.00 96.50 98 THR A CA 1
ATOM 776 C C . THR A 1 98 ? 17.233 5.183 -13.296 1.00 96.50 98 THR A C 1
ATOM 778 O O . THR A 1 98 ? 17.831 4.726 -12.322 1.00 96.50 98 THR A O 1
ATOM 781 N N . TYR A 1 99 ? 15.959 5.575 -13.222 1.00 95.31 99 TYR A N 1
ATOM 782 C CA . TYR A 1 99 ? 15.142 5.480 -12.013 1.00 95.31 99 TYR A CA 1
ATOM 783 C C . TYR A 1 99 ? 13.780 4.859 -12.315 1.00 95.31 99 TYR A C 1
ATOM 785 O O . TYR A 1 99 ? 13.278 4.924 -13.435 1.00 95.31 99 TYR A O 1
ATOM 793 N N . SER A 1 100 ? 13.175 4.290 -11.284 1.00 95.38 100 SER A N 1
ATOM 794 C CA . SER A 1 100 ? 11.838 3.702 -11.309 1.00 95.38 100 SER A CA 1
ATOM 795 C C . SER A 1 100 ? 11.079 4.098 -10.039 1.00 95.38 100 SER A C 1
ATOM 797 O O . SER A 1 100 ? 11.591 4.845 -9.196 1.00 95.38 100 SER A O 1
ATOM 799 N N . CYS A 1 101 ? 9.856 3.594 -9.861 1.00 94.50 101 CYS A N 1
ATOM 800 C CA . CYS A 1 101 ? 9.113 3.796 -8.617 1.00 94.50 101 CYS A CA 1
ATOM 801 C C . CYS A 1 101 ? 9.892 3.253 -7.405 1.00 94.50 101 CYS A C 1
ATOM 803 O O . CYS A 1 101 ? 9.924 3.898 -6.353 1.00 94.50 101 CYS A O 1
ATOM 805 N N . SER A 1 102 ? 10.589 2.123 -7.574 1.00 94.56 102 SER A N 1
ATOM 806 C CA . SER A 1 102 ? 11.369 1.491 -6.507 1.00 94.56 102 SER A CA 1
ATOM 807 C C . SER A 1 102 ? 12.588 2.294 -6.053 1.00 94.56 102 SER A C 1
ATOM 809 O O . SER A 1 102 ? 13.130 2.016 -4.988 1.00 94.56 102 SER A O 1
ATOM 811 N N . SER A 1 103 ? 13.046 3.279 -6.833 1.00 93.38 103 SER A N 1
ATOM 812 C CA . SER A 1 103 ? 14.186 4.123 -6.450 1.00 93.38 103 SER A CA 1
ATOM 813 C C . SER A 1 103 ? 13.880 5.022 -5.244 1.00 93.38 103 SER A C 1
ATOM 815 O O . SER A 1 103 ? 14.795 5.376 -4.505 1.00 93.38 103 SER A O 1
ATOM 817 N N . CYS A 1 104 ? 12.609 5.391 -5.041 1.00 91.88 104 CYS A N 1
ATOM 818 C CA . CYS A 1 104 ? 12.169 6.255 -3.938 1.00 91.88 104 CYS A CA 1
ATOM 819 C C . CYS A 1 104 ? 11.214 5.551 -2.964 1.00 91.88 104 CYS A C 1
ATOM 821 O O . CYS A 1 104 ? 11.205 5.871 -1.777 1.00 91.88 104 CYS A O 1
ATOM 823 N N . LEU A 1 105 ? 10.397 4.617 -3.460 1.00 90.00 105 LEU A N 1
ATOM 824 C CA . LEU A 1 105 ? 9.442 3.853 -2.662 1.00 90.00 105 LEU A CA 1
ATOM 825 C C . LEU A 1 105 ? 10.015 2.458 -2.409 1.00 90.00 105 LEU A C 1
ATOM 827 O O . LEU A 1 105 ? 9.881 1.554 -3.233 1.00 90.00 105 LEU A O 1
ATOM 831 N N . PHE A 1 106 ? 10.670 2.280 -1.264 1.00 81.69 106 PHE A N 1
ATOM 832 C CA . PHE A 1 106 ? 11.195 0.974 -0.878 1.00 81.69 106 PHE A CA 1
ATOM 833 C C . PHE A 1 106 ? 10.053 0.041 -0.467 1.00 81.69 106 PHE A C 1
ATOM 835 O O . PHE A 1 106 ? 9.272 0.364 0.429 1.00 81.69 106 PHE A O 1
ATOM 842 N N . LEU A 1 107 ? 9.986 -1.131 -1.098 1.00 72.69 107 LEU A N 1
ATOM 843 C CA . LEU A 1 107 ? 9.168 -2.236 -0.608 1.00 72.69 107 LEU A CA 1
ATOM 844 C C . LEU A 1 107 ? 9.887 -2.832 0.611 1.00 72.69 107 LEU A C 1
ATOM 846 O O . LEU A 1 107 ? 10.976 -3.387 0.464 1.00 72.69 107 LEU A O 1
ATOM 850 N N . LYS A 1 108 ? 9.316 -2.637 1.803 1.00 54.28 108 LYS A N 1
ATOM 851 C CA . LYS A 1 108 ? 9.697 -3.370 3.017 1.00 54.28 108 LYS A CA 1
ATOM 852 C C . LYS A 1 108 ? 8.939 -4.685 3.094 1.00 54.28 108 LYS A C 1
ATOM 854 O O . LYS A 1 108 ? 7.749 -4.684 2.709 1.00 54.28 108 LYS A O 1
#